Protein AF-A0A976JME5-F1 (afdb_monomer)

Solvent-accessible surface area (backbone atoms only — not comparable to full-atom values): 2719 Å² total; per-residue (Å²): 128,85,86,74,58,57,74,46,80,38,65,55,27,66,44,76,67,30,34,51,52,52,54,51,43,45,77,71,58,34,44,76,48,79,39,59,87,77,61,82,78,80,130

Structure (mmCIF, N/CA/C/O backbone):
data_AF-A0A976JME5-F1
#
_entry.id   AF-A0A976JME5-F1
#
loop_
_atom_site.group_PDB
_atom_site.id
_atom_site.type_symbol
_atom_site.label_atom_id
_atom_site.label_alt_id
_atom_site.label_comp_id
_atom_site.label_asym_id
_atom_site.label_entity_id
_atom_site.label_seq_id
_atom_site.pdbx_PDB_ins_code
_atom_s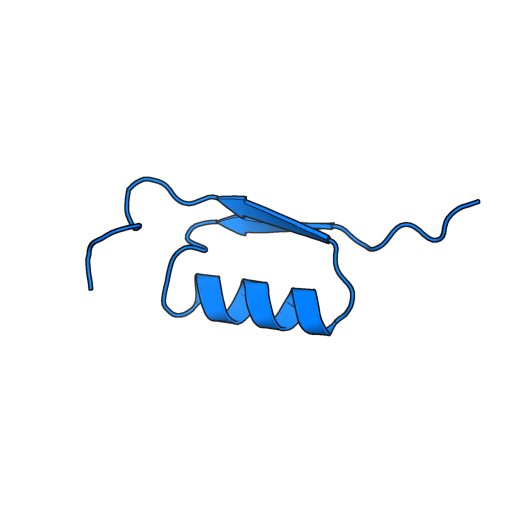ite.Cartn_x
_atom_site.Cartn_y
_atom_site.Cartn_z
_atom_site.occupancy
_atom_site.B_iso_or_equiv
_atom_site.auth_seq_id
_atom_site.auth_comp_id
_atom_site.auth_asym_id
_atom_site.auth_atom_id
_atom_site.pdbx_PDB_model_num
ATOM 1 N N . MET A 1 1 ? -20.216 8.839 14.034 1.00 51.84 1 MET A N 1
ATOM 2 C CA . MET A 1 1 ? -19.003 9.118 13.234 1.00 51.84 1 MET A CA 1
ATOM 3 C C . MET A 1 1 ? -18.662 7.857 12.467 1.00 51.84 1 MET A C 1
ATOM 5 O O . MET A 1 1 ? -18.651 6.815 13.115 1.00 51.84 1 MET A O 1
ATOM 9 N N . PRO A 1 2 ? -18.448 7.892 11.140 1.00 63.47 2 PRO A N 1
ATOM 10 C CA . PRO A 1 2 ? -17.951 6.706 10.456 1.00 63.47 2 PRO A CA 1
ATOM 11 C C . PRO A 1 2 ? -16.574 6.366 11.039 1.00 63.47 2 PRO A C 1
ATOM 13 O O . PRO A 1 2 ? -15.774 7.264 11.301 1.00 63.47 2 PRO A O 1
ATOM 16 N N . LEU A 1 3 ? -16.326 5.084 11.297 1.00 72.19 3 LEU A N 1
ATOM 17 C CA . LEU A 1 3 ? -15.002 4.596 11.669 1.00 72.19 3 LEU A CA 1
ATOM 18 C C . LEU A 1 3 ? -14.142 4.674 10.406 1.00 72.19 3 LEU A C 1
ATOM 20 O O . LEU A 1 3 ? -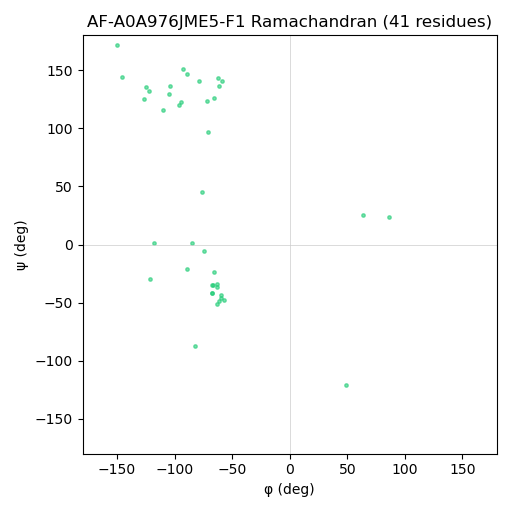14.255 3.820 9.531 1.00 72.19 3 LEU A O 1
ATOM 24 N N . THR A 1 4 ? -13.371 5.748 10.252 1.00 85.38 4 THR A N 1
ATOM 25 C CA . THR A 1 4 ? -12.515 5.927 9.077 1.00 85.38 4 THR A CA 1
ATOM 26 C C . THR A 1 4 ? -11.352 4.949 9.164 1.00 85.38 4 THR A C 1
ATOM 28 O O . THR A 1 4 ? -10.621 4.962 10.159 1.00 85.38 4 THR A O 1
ATOM 31 N N . ALA A 1 5 ? -11.176 4.114 8.140 1.00 90.44 5 ALA A N 1
ATOM 32 C CA . ALA A 1 5 ? -9.996 3.272 8.034 1.00 90.44 5 ALA A CA 1
ATOM 33 C C . ALA A 1 5 ? -8.731 4.152 8.002 1.00 90.44 5 ALA A C 1
ATOM 35 O O . ALA A 1 5 ? -8.742 5.230 7.398 1.00 90.44 5 ALA A O 1
ATOM 36 N N . PRO A 1 6 ? -7.636 3.742 8.663 1.00 95.88 6 PRO A N 1
ATOM 37 C CA . PRO A 1 6 ? -6.365 4.438 8.529 1.00 95.88 6 PRO A CA 1
ATOM 38 C C . PRO A 1 6 ? -5.884 4.375 7.073 1.00 95.88 6 PRO A C 1
ATOM 40 O O . PRO A 1 6 ? -6.059 3.364 6.392 1.00 95.88 6 PRO A O 1
ATOM 43 N N . VAL A 1 7 ? -5.266 5.460 6.604 1.00 96.75 7 VAL A N 1
ATOM 44 C CA . VAL A 1 7 ? -4.820 5.598 5.211 1.00 96.75 7 VAL A 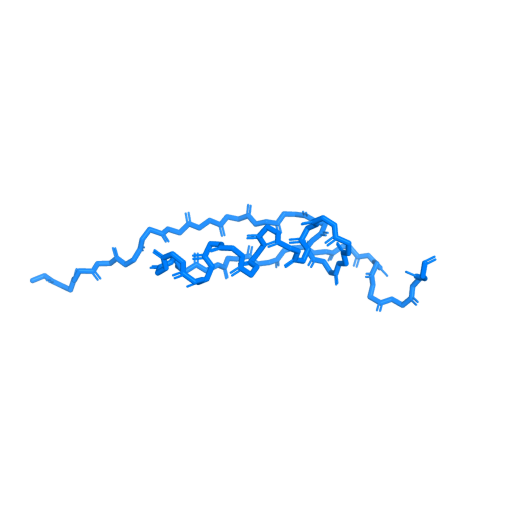CA 1
ATOM 45 C C . VAL A 1 7 ? -3.308 5.408 5.115 1.00 96.75 7 VAL A C 1
ATOM 47 O O . VAL A 1 7 ? -2.560 5.976 5.911 1.00 96.75 7 VAL A O 1
ATOM 50 N N . VAL A 1 8 ? -2.848 4.659 4.108 1.00 97.50 8 VAL A N 1
ATOM 51 C CA . VAL A 1 8 ? -1.420 4.507 3.7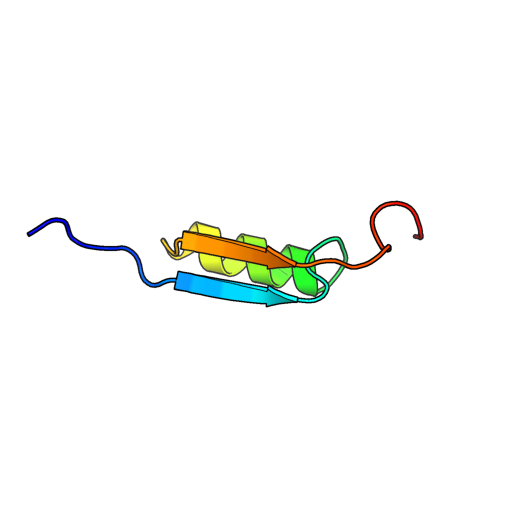83 1.00 97.50 8 VAL A CA 1
ATOM 52 C C . VAL A 1 8 ? -1.129 4.879 2.325 1.00 97.50 8 VAL A C 1
ATOM 54 O O . VAL A 1 8 ? -1.844 4.471 1.409 1.00 97.50 8 VAL A O 1
ATOM 57 N N . LEU A 1 9 ? -0.054 5.641 2.100 1.00 97.56 9 LEU A N 1
ATOM 58 C CA . LEU A 1 9 ? 0.499 5.910 0.770 1.00 97.56 9 LEU A CA 1
ATOM 59 C C . LEU A 1 9 ? 1.644 4.935 0.490 1.00 97.56 9 LEU A C 1
ATO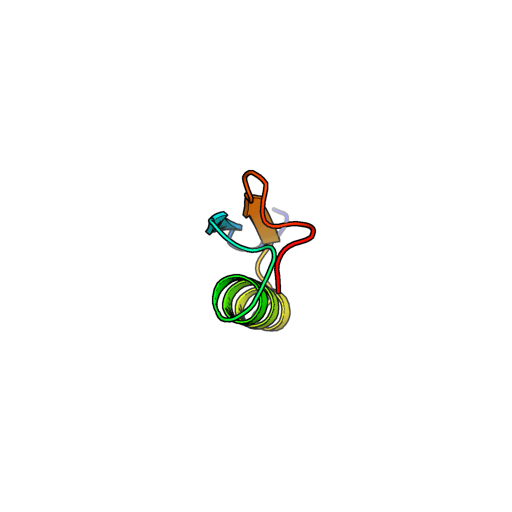M 61 O O . LEU A 1 9 ? 2.652 4.942 1.195 1.00 97.56 9 LEU A O 1
ATOM 65 N N . VAL A 1 10 ? 1.515 4.134 -0.566 1.00 96.19 10 VAL A N 1
ATOM 66 C CA . VAL A 1 10 ? 2.575 3.227 -1.024 1.00 96.19 10 VAL A CA 1
ATOM 67 C C . VAL A 1 10 ? 3.133 3.737 -2.349 1.00 96.19 10 VAL A C 1
ATOM 69 O O . VAL A 1 10 ? 2.426 3.774 -3.356 1.00 96.19 10 VAL A O 1
ATOM 72 N N . THR A 1 11 ? 4.411 4.116 -2.365 1.00 94.69 11 THR A N 1
ATOM 73 C CA . THR A 1 11 ? 5.148 4.484 -3.584 1.00 94.69 11 THR A CA 1
ATOM 74 C C . THR A 1 11 ? 5.880 3.268 -4.159 1.00 94.69 11 THR A C 1
ATOM 76 O O . THR A 1 11 ? 6.217 2.327 -3.443 1.00 94.69 11 THR A O 1
ATOM 79 N N . GLY A 1 12 ? 6.077 3.232 -5.481 1.00 93.25 12 GLY A N 1
ATOM 80 C CA . GLY A 1 12 ? 6.617 2.045 -6.157 1.00 93.25 12 GLY A CA 1
ATOM 81 C C . GLY A 1 12 ? 5.692 0.825 -6.052 1.00 93.25 12 GLY A C 1
ATOM 82 O O . GLY A 1 12 ? 6.150 -0.314 -6.126 1.00 93.25 12 GLY A O 1
ATOM 83 N N . ALA A 1 13 ? 4.385 1.044 -5.868 1.00 93.62 13 ALA A N 1
ATOM 84 C CA . ALA A 1 13 ? 3.443 -0.013 -5.502 1.00 93.62 13 ALA A CA 1
ATOM 85 C C . ALA A 1 13 ? 3.077 -0.976 -6.642 1.00 93.62 13 ALA A C 1
ATOM 87 O O . ALA A 1 13 ? 2.381 -1.963 -6.415 1.00 93.62 13 ALA A O 1
ATOM 88 N N . ALA A 1 14 ? 3.546 -0.710 -7.861 1.00 89.62 14 ALA A N 1
ATOM 89 C CA . ALA A 1 14 ? 3.168 -1.491 -9.029 1.00 89.62 14 ALA A CA 1
ATOM 90 C C . ALA A 1 14 ? 3.618 -2.960 -8.945 1.00 89.62 14 ALA A C 1
ATOM 92 O O . ALA A 1 14 ? 2.924 -3.841 -9.450 1.00 89.62 14 ALA A O 1
ATOM 93 N N . ARG A 1 15 ? 4.773 -3.252 -8.320 1.00 87.06 15 ARG A N 1
ATOM 94 C CA . ARG A 1 15 ? 5.410 -4.583 -8.370 1.00 87.06 15 ARG A CA 1
ATOM 95 C C . ARG A 1 15 ? 6.221 -4.947 -7.129 1.00 87.06 15 ARG A C 1
ATOM 97 O O . ARG A 1 15 ? 6.483 -4.114 -6.264 1.00 87.06 15 ARG A O 1
ATOM 104 N N . ARG A 1 16 ? 6.653 -6.218 -7.081 1.00 91.06 16 ARG A N 1
ATOM 105 C CA . ARG A 1 16 ? 7.587 -6.787 -6.091 1.00 91.06 16 ARG A CA 1
ATOM 106 C C . ARG A 1 16 ? 7.169 -6.428 -4.657 1.00 91.06 16 ARG A C 1
ATOM 108 O O . ARG A 1 16 ? 6.063 -6.767 -4.237 1.00 91.06 16 ARG A O 1
ATOM 115 N N . ILE A 1 17 ? 8.047 -5.748 -3.921 1.00 94.25 17 ILE A N 1
ATOM 116 C CA . ILE A 1 17 ? 7.858 -5.394 -2.513 1.00 94.25 17 ILE A CA 1
ATOM 117 C C . ILE A 1 17 ? 6.731 -4.368 -2.355 1.00 94.25 17 ILE A C 1
ATOM 119 O O . ILE A 1 17 ? 5.890 -4.545 -1.481 1.00 94.25 17 ILE A O 1
ATOM 123 N N . GLY A 1 18 ? 6.640 -3.358 -3.227 1.00 94.06 18 GLY A N 1
ATOM 124 C CA . GLY A 1 18 ? 5.586 -2.340 -3.144 1.00 94.06 18 GLY A CA 1
ATOM 125 C C . GLY A 1 18 ? 4.183 -2.945 -3.254 1.00 94.06 18 GLY A C 1
ATOM 126 O O . GLY A 1 18 ? 3.309 -2.654 -2.439 1.00 94.06 18 GLY A O 1
ATOM 127 N N . ALA A 1 19 ? 3.991 -3.881 -4.187 1.00 95.12 19 ALA A N 1
ATOM 128 C CA . ALA A 1 19 ? 2.725 -4.602 -4.327 1.00 95.12 19 ALA A CA 1
ATOM 129 C C . ALA A 1 19 ? 2.433 -5.526 -3.126 1.00 95.12 19 ALA A C 1
ATOM 131 O O . ALA A 1 19 ? 1.277 -5.697 -2.735 1.00 95.12 19 ALA A O 1
ATOM 132 N N . ALA A 1 20 ? 3.464 -6.133 -2.526 1.00 97.50 20 ALA A N 1
ATOM 133 C CA . ALA A 1 20 ? 3.311 -6.934 -1.311 1.00 97.50 20 ALA A CA 1
ATOM 134 C C . ALA A 1 20 ? 2.911 -6.075 -0.098 1.00 97.50 20 ALA A C 1
ATOM 136 O O . ALA A 1 20 ? 2.004 -6.461 0.636 1.00 97.50 20 ALA A O 1
ATOM 137 N N . ILE A 1 21 ? 3.517 -4.895 0.062 1.00 97.50 21 ILE A N 1
ATOM 138 C CA . ILE A 1 21 ? 3.184 -3.922 1.112 1.00 97.50 21 ILE A CA 1
ATOM 139 C C . ILE A 1 21 ? 1.732 -3.454 0.967 1.00 97.50 21 ILE A C 1
ATOM 141 O O . ILE A 1 21 ? 0.974 -3.513 1.933 1.00 97.50 21 ILE A O 1
ATOM 145 N N . ALA A 1 22 ? 1.314 -3.065 -0.242 1.00 97.62 22 ALA A N 1
ATOM 146 C CA . ALA A 1 22 ? -0.066 -2.658 -0.505 1.00 97.62 22 ALA A CA 1
ATOM 147 C C . ALA A 1 22 ? -1.069 -3.764 -0.130 1.00 97.62 22 ALA A C 1
ATOM 149 O O . ALA A 1 22 ? -2.028 -3.526 0.601 1.00 97.62 22 ALA A O 1
ATOM 150 N N . ARG A 1 23 ? -0.812 -5.010 -0.552 1.00 97.75 23 ARG A N 1
ATOM 151 C CA . ARG A 1 23 ? -1.664 -6.160 -0.200 1.00 97.75 23 ARG A CA 1
ATOM 152 C C . ARG A 1 23 ? -1.700 -6.441 1.301 1.00 97.75 23 ARG A C 1
ATOM 154 O O . ARG A 1 23 ? -2.743 -6.844 1.810 1.00 97.75 23 ARG A O 1
ATOM 161 N N . HIS A 1 24 ? -0.585 -6.253 2.001 1.00 98.25 24 HIS A N 1
ATOM 162 C CA . HIS A 1 24 ? -0.519 -6.441 3.446 1.00 98.25 24 HIS A CA 1
ATOM 163 C C . HIS A 1 24 ? -1.431 -5.450 4.181 1.00 98.25 24 HIS A C 1
ATOM 165 O O . HIS A 1 24 ? -2.284 -5.875 4.957 1.00 98.25 24 HIS A O 1
ATOM 171 N N . PHE A 1 25 ? -1.321 -4.154 3.878 1.00 97.94 25 PHE A N 1
ATOM 172 C CA . PHE A 1 25 ? -2.151 -3.127 4.514 1.00 97.94 25 PHE A CA 1
ATOM 173 C C . PHE A 1 25 ? -3.630 -3.236 4.144 1.00 97.94 25 PHE A C 1
ATOM 175 O O . PHE A 1 25 ? -4.486 -3.043 5.005 1.00 97.94 25 PHE A O 1
ATOM 182 N N . HIS A 1 26 ? -3.945 -3.644 2.911 1.00 97.06 26 HIS A N 1
ATOM 183 C CA . HIS A 1 26 ? -5.335 -3.863 2.509 1.00 97.06 26 HIS A CA 1
ATOM 184 C C . HIS A 1 26 ? -5.994 -4.926 3.393 1.00 97.06 26 HIS A C 1
ATOM 186 O O . HIS A 1 26 ? -7.083 -4.731 3.924 1.00 97.06 26 HIS A O 1
ATOM 192 N N . ARG A 1 27 ? -5.283 -6.040 3.617 1.00 98.00 27 ARG A N 1
ATOM 193 C CA . ARG A 1 27 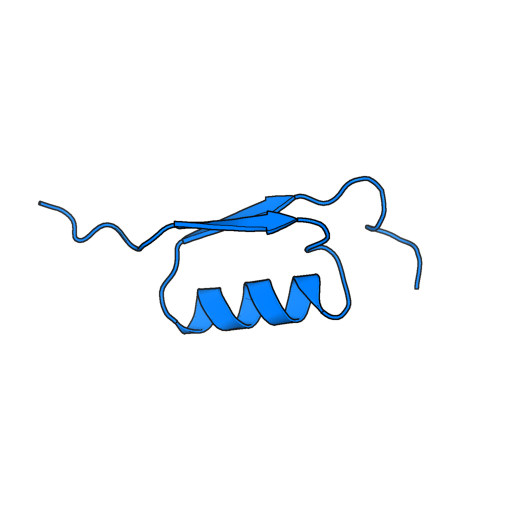? -5.732 -7.127 4.498 1.00 98.00 27 ARG A CA 1
ATOM 194 C C . ARG A 1 27 ? -5.831 -6.711 5.965 1.00 98.00 27 ARG A C 1
ATOM 196 O O . ARG A 1 27 ? -6.568 -7.347 6.707 1.00 98.00 27 ARG A O 1
ATOM 203 N N . ALA A 1 28 ? -5.097 -5.680 6.373 1.00 97.31 28 ALA A N 1
ATOM 204 C CA . ALA A 1 28 ? -5.160 -5.106 7.712 1.00 97.31 28 ALA A CA 1
ATOM 205 C C . ALA A 1 28 ? -6.284 -4.060 7.876 1.00 97.31 28 ALA A C 1
ATOM 207 O O . ALA A 1 28 ? -6.427 -3.503 8.960 1.00 97.31 28 ALA A O 1
ATOM 208 N N . GLY A 1 29 ? -7.081 -3.796 6.831 1.00 96.50 29 GLY A N 1
ATOM 209 C CA . GLY A 1 29 ? -8.228 -2.885 6.888 1.00 96.50 29 GLY A CA 1
ATOM 210 C C . GLY A 1 29 ? -7.887 -1.416 6.636 1.00 96.50 29 GLY A C 1
ATOM 211 O O . GLY A 1 29 ? -8.617 -0.546 7.097 1.00 96.50 29 GLY A O 1
ATOM 212 N N . PHE A 1 30 ? -6.782 -1.139 5.942 1.00 97.88 30 PHE A N 1
ATOM 213 C CA . PHE A 1 30 ? -6.391 0.217 5.563 1.00 97.88 30 PHE A CA 1
ATOM 214 C C . PHE A 1 30 ? -6.984 0.602 4.207 1.00 97.88 30 PHE A C 1
ATOM 216 O O . PHE A 1 30 ? -7.042 -0.220 3.285 1.00 97.88 30 PHE A O 1
ATO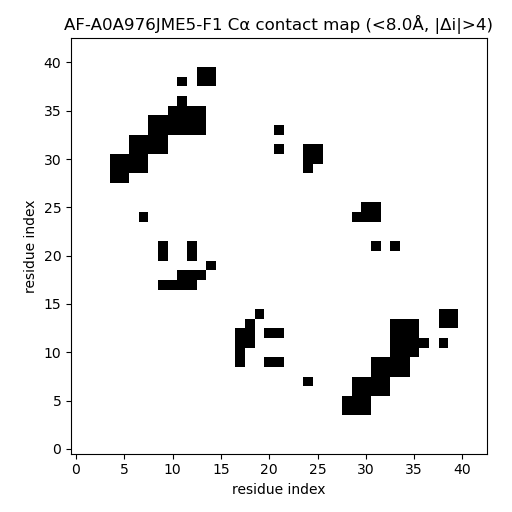M 223 N N . ASP A 1 31 ? -7.299 1.887 4.068 1.00 97.19 31 ASP A N 1
ATOM 224 C CA . ASP A 1 31 ? -7.466 2.526 2.766 1.00 97.19 31 ASP A CA 1
ATOM 225 C C . ASP A 1 31 ? -6.085 2.835 2.177 1.00 97.19 31 ASP A C 1
ATOM 227 O O . ASP A 1 31 ? -5.152 3.226 2.886 1.00 97.19 31 ASP A O 1
ATOM 231 N N . ILE A 1 32 ? -5.923 2.642 0.866 1.00 96.94 32 ILE A N 1
ATOM 232 C CA . ILE A 1 32 ? -4.600 2.688 0.236 1.00 96.94 32 ILE A CA 1
ATOM 233 C C . ILE A 1 32 ? -4.580 3.668 -0.928 1.00 96.94 32 ILE A C 1
ATOM 235 O O . ILE A 1 32 ? -5.321 3.514 -1.897 1.00 96.94 32 ILE A O 1
ATOM 239 N N . ALA A 1 33 ? -3.644 4.613 -0.874 1.00 96.88 33 ALA A N 1
ATOM 240 C CA . ALA A 1 33 ? -3.224 5.398 -2.025 1.00 96.88 33 ALA A CA 1
ATOM 241 C C . ALA A 1 33 ? -1.991 4.740 -2.661 1.00 96.88 33 ALA A C 1
ATOM 243 O O . ALA A 1 33 ? -0.966 4.537 -2.007 1.00 96.88 33 ALA A O 1
A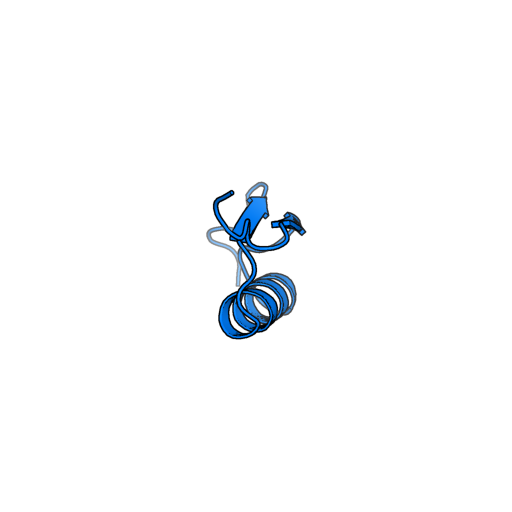TOM 244 N N . LEU A 1 34 ? -2.085 4.392 -3.944 1.00 95.12 34 LEU A N 1
ATOM 245 C CA . LEU A 1 34 ? -1.002 3.753 -4.690 1.00 95.12 34 LEU A CA 1
ATOM 246 C C . LEU A 1 34 ? -0.345 4.767 -5.621 1.00 95.12 34 LEU A C 1
ATOM 248 O O . LEU A 1 34 ? -1.019 5.415 -6.417 1.00 95.12 34 LEU A O 1
ATOM 252 N N . HIS A 1 35 ? 0.979 4.858 -5.560 1.00 94.00 35 HIS A N 1
ATOM 253 C CA . HIS A 1 35 ? 1.774 5.625 -6.506 1.00 94.00 35 HIS A CA 1
ATOM 254 C C . HIS A 1 35 ? 2.802 4.729 -7.197 1.00 94.00 35 HIS A C 1
ATOM 256 O O . HIS A 1 35 ? 3.567 3.995 -6.564 1.00 94.00 35 HIS A O 1
ATOM 262 N N . CYS A 1 36 ? 2.869 4.835 -8.517 1.00 90.75 36 CYS A N 1
ATOM 263 C CA . CYS A 1 36 ? 3.933 4.279 -9.337 1.00 90.75 36 CYS A CA 1
ATOM 264 C C . CYS A 1 36 ? 4.196 5.215 -10.519 1.00 90.75 36 CYS A C 1
ATOM 266 O O . CYS A 1 36 ? 3.256 5.808 -11.038 1.00 90.75 36 CYS A O 1
ATOM 268 N N . ASN A 1 37 ? 5.461 5.338 -10.930 1.00 85.56 37 ASN A N 1
ATOM 269 C CA . ASN A 1 37 ? 5.860 6.224 -12.025 1.00 85.56 37 ASN A CA 1
ATOM 270 C C . ASN A 1 37 ? 5.629 5.557 -13.400 1.00 85.56 37 ASN A C 1
ATOM 272 O O . ASN A 1 37 ? 4.548 5.664 -13.959 1.00 85.56 37 ASN A O 1
ATOM 276 N N . HIS A 1 38 ? 6.594 4.782 -13.910 1.00 80.50 38 HIS A N 1
ATOM 277 C CA . HIS A 1 38 ? 6.459 4.039 -15.181 1.00 80.50 38 HIS A CA 1
ATOM 278 C C . HIS A 1 38 ? 6.561 2.519 -15.034 1.00 80.50 38 HIS A C 1
ATOM 280 O O . HIS A 1 38 ? 6.444 1.783 -16.011 1.00 80.50 38 HIS A O 1
ATOM 286 N N . SER A 1 39 ? 6.734 2.022 -13.808 1.00 72.00 39 SER A N 1
ATOM 287 C CA . SER A 1 39 ? 6.912 0.596 -13.527 1.00 72.00 39 SER A CA 1
ATOM 288 C C . SER A 1 39 ? 5.603 -0.202 -13.609 1.00 72.00 39 SER A C 1
ATOM 290 O O . SER A 1 39 ? 5.334 -1.036 -12.751 1.00 72.00 39 SER A O 1
ATOM 292 N N . LEU A 1 40 ? 4.797 0.030 -14.644 1.00 70.44 40 LEU A N 1
ATOM 293 C CA . LEU A 1 40 ? 3.624 -0.773 -14.981 1.00 70.44 40 LEU A CA 1
ATOM 294 C C . LEU A 1 40 ? 3.971 -1.936 -15.925 1.00 70.44 40 LEU A C 1
ATOM 296 O O . LEU A 1 40 ? 3.288 -2.952 -15.863 1.00 70.44 40 LEU A O 1
ATOM 300 N N . ASN A 1 41 ? 5.095 -1.892 -16.677 1.00 67.69 41 ASN A N 1
ATOM 301 C CA . ASN A 1 41 ? 5.437 -2.931 -17.682 1.00 67.69 41 ASN A CA 1
ATOM 302 C C . ASN A 1 41 ? 6.786 -3.705 -17.534 1.00 67.69 41 ASN A C 1
ATOM 304 O O . ASN A 1 41 ? 6.834 -4.870 -17.888 1.00 67.69 41 ASN A O 1
ATOM 308 N N . A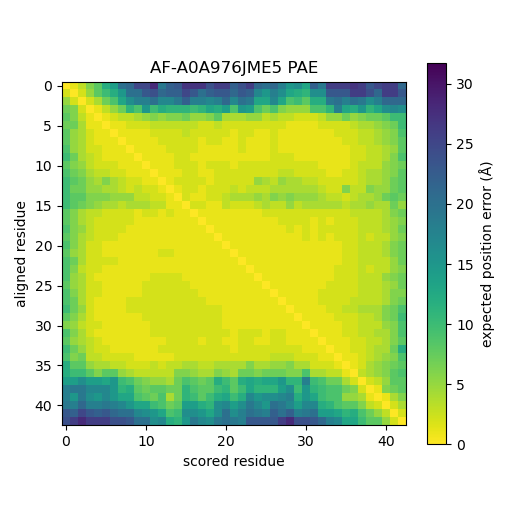SP A 1 42 ? 7.849 -3.134 -16.959 1.00 58.41 42 ASP A N 1
ATOM 309 C CA . ASP A 1 42 ? 9.147 -3.817 -16.661 1.00 58.41 42 ASP A CA 1
ATOM 310 C C . ASP A 1 42 ? 9.170 -4.967 -15.610 1.00 58.41 42 ASP A C 1
ATOM 312 O O . ASP A 1 42 ? 8.835 -4.757 -14.446 1.00 58.41 42 ASP A O 1
ATOM 316 N N . ALA A 1 43 ? 9.673 -6.156 -15.953 1.00 54.94 43 ALA A N 1
ATOM 317 C CA . ALA A 1 43 ? 9.805 -7.303 -15.034 1.00 54.94 43 ALA A CA 1
ATOM 318 C C . ALA A 1 43 ? 11.093 -7.277 -14.186 1.00 54.94 43 ALA A C 1
ATOM 320 O O . ALA A 1 43 ? 12.182 -7.118 -14.779 1.00 54.94 43 ALA A O 1
#

Nearest PDB structures (foldseek):
  8hs9-assembly3_C  TM=8.828E-01  e=1.841E-01  Brucella melitensis bv. 1 str. 16M
  4nbt-assembly1_D  TM=7.747E-01  e=1.320E+00  Acholeplasma laidlawii PG-8A
  3r76-assembly1_B  TM=6.369E-01  e=5.101E-01  Burkholderia lata
  2pv7-assembly1_B  TM=8.837E-01  e=1.985E+00  Haemophilus influenzae
  5t57-assembly1_A-2  TM=7.040E-01  e=1.234E+00  Cupriavidus necator N-1

Foldseek 3Di:
DPPAAAEDEQEQLQDDVNVVVQVVVVVVRHHYDYHYDPPNDDD

Sequence (43 aa):
MPLTAPVVLVTGAARRIGAAIARHFHRAGFDIALHCNHSLNDA

Secondary structure (DSSP, 8-state):
---PPPEEEEETTTSHHHHHHHHHHHHTT-EEEEE-SSTTS--

Mean predicted aligned error: 5.28 Å

pLDDT: mean 88.69, std 12.88, range [51.84, 98.25]

Radius of gyration: 11.79 Å; Cα contacts (8 Å, |Δi|>4): 60; chains: 1; bounding box: 29×16×31 Å